Protein AF-A0A7D9I7A6-F1 (afdb_monomer_lite)

Sequence (181 aa):
MLRTLRTLGTLGALRMLRTLRTLGMLRTLGTLGTLRTKKGSNSNPNGNAGQGTAGTDRHNMVEMADPSVNYPLTSEKPLKMFTNAEIVWRSDEETKTKQDLILSMASSGYYNSMTLCKASPQKTELNDELNNAPASYRGMLLRFAPGEYYYMCTRNNNFSNRNQKGRLVVRNVPGSKLSKK

InterPro domains:
  IPR053320 Protein DD3-3 O-glycosylation [PTHR35170] (40-172)

Radius of gyration: 25.09 Å; chains: 1; bounding box: 36×68×87 Å

Secondary structure (DSSP, 8-state):
----SSSHHHHHHHHHHHHHHHHHHHHHHTTTTT-------S--TTS---SSSTT------EEES-TT--SPPPTTS---TTTS-EEEEES-SS--SHHHHHHHHHTTTS-S-HHHHHS-TTSPPPPTT-TTS-SSPPPEEEEPPSEEEEEE-STT-STTTT--EEEEEE---TT------

Foldseek 3Di:
DDDPPPPPVVVVVVVVVVVVVVVVVVVVVVVVVPPPPQAQDPDDPVPDLFPEDPPADAWAKAFPDDLPDLDGDDPVDDDQFQQQKDFLDFPDPQLPHSVLVNVCRQLLNQGNHPVVVVVCPPDDDQDQLSRVPDRHRGDTDIHTDADKTKIATSTQCRNRGDNGIDIDGHDDDPPDPPDDD

Organism: Paramuricea clavata (NCBI:txid317549)

pLDDT: mean 70.8, std 18.93, range [34.91, 94.94]

Structure (mmCIF, N/CA/C/O backbone):
data_AF-A0A7D9I7A6-F1
#
_entry.id   AF-A0A7D9I7A6-F1
#
loop_
_atom_site.group_PDB
_atom_site.id
_atom_site.type_symbol
_atom_site.label_atom_id
_atom_site.label_alt_id
_atom_site.label_comp_id
_atom_site.label_asym_id
_atom_site.label_entity_id
_atom_site.label_seq_id
_atom_site.pdbx_PDB_ins_code
_atom_site.Cartn_x
_atom_site.Cartn_y
_atom_site.Cartn_z
_atom_site.occupancy
_atom_site.B_iso_or_equiv
_atom_site.auth_seq_id
_atom_site.auth_comp_id
_atom_site.auth_asym_id
_atom_site.auth_atom_id
_atom_site.pdbx_PDB_model_num
ATOM 1 N N . MET A 1 1 ? -8.298 50.006 -61.872 1.00 47.91 1 MET A N 1
ATOM 2 C CA . MET A 1 1 ? -7.633 48.694 -61.694 1.00 47.91 1 MET A CA 1
ATOM 3 C C . MET A 1 1 ? -7.948 48.191 -60.282 1.00 47.91 1 MET A C 1
ATOM 5 O O . MET A 1 1 ? -7.396 48.724 -59.331 1.00 47.91 1 MET A O 1
ATOM 9 N N . LEU A 1 2 ? -8.939 47.304 -60.105 1.00 38.88 2 LEU A N 1
ATOM 10 C CA . LEU A 1 2 ? -9.522 47.004 -58.781 1.00 38.88 2 LEU A CA 1
ATOM 11 C C . LEU A 1 2 ? -9.089 45.648 -58.192 1.00 38.88 2 LEU A C 1
ATOM 13 O O . LEU A 1 2 ? -9.144 44.627 -58.863 1.00 38.88 2 LEU A O 1
ATOM 17 N N . ARG A 1 3 ? -8.813 45.659 -56.880 1.00 49.19 3 ARG A N 1
ATOM 18 C CA . ARG A 1 3 ? -9.137 44.600 -55.897 1.00 49.19 3 ARG A CA 1
ATOM 19 C C . ARG A 1 3 ? -8.859 43.128 -56.282 1.00 49.19 3 ARG A C 1
ATOM 21 O O . ARG A 1 3 ? -9.766 42.304 -56.235 1.00 49.19 3 ARG A O 1
ATOM 28 N N . THR A 1 4 ? -7.595 42.754 -56.478 1.00 49.34 4 THR A N 1
ATOM 29 C CA . THR A 1 4 ? -7.164 41.332 -56.525 1.00 49.34 4 THR A CA 1
ATOM 30 C C . THR A 1 4 ? -6.212 40.915 -55.390 1.00 49.34 4 THR A C 1
ATOM 32 O O . THR A 1 4 ? -5.796 39.763 -55.334 1.00 49.34 4 THR A O 1
ATOM 35 N N . LEU A 1 5 ? -5.898 41.811 -54.439 1.00 46.91 5 LEU A N 1
ATOM 36 C CA . LEU A 1 5 ? -4.801 41.623 -53.469 1.00 46.91 5 LEU A CA 1
ATOM 37 C C . LEU A 1 5 ? -5.200 41.631 -51.971 1.00 46.91 5 LEU A C 1
ATOM 39 O O . LEU A 1 5 ? -4.404 42.018 -51.120 1.00 46.91 5 LEU A O 1
ATOM 43 N N . ARG A 1 6 ? -6.426 41.210 -51.614 1.00 50.38 6 ARG A N 1
ATOM 44 C CA . ARG A 1 6 ? -6.851 41.048 -50.195 1.00 50.38 6 ARG A CA 1
ATOM 45 C C . ARG A 1 6 ? -7.422 39.673 -49.809 1.00 50.38 6 ARG A C 1
ATOM 47 O O . ARG A 1 6 ? -7.773 39.477 -48.652 1.00 50.38 6 ARG A O 1
ATOM 54 N N . THR A 1 7 ? -7.468 38.711 -50.729 1.00 48.34 7 THR A N 1
ATOM 55 C CA . THR A 1 7 ? -7.987 37.348 -50.484 1.00 48.34 7 THR A CA 1
ATOM 56 C C . THR A 1 7 ? -6.900 36.281 -50.314 1.00 48.34 7 THR A C 1
ATOM 58 O O . THR A 1 7 ? -7.159 35.241 -49.717 1.00 48.34 7 THR A O 1
ATOM 61 N N . LEU A 1 8 ? -5.676 36.514 -50.804 1.00 45.59 8 LEU A N 1
ATOM 62 C CA . LEU A 1 8 ? -4.628 35.484 -50.810 1.00 45.59 8 LEU A CA 1
ATOM 63 C C . LEU A 1 8 ? -3.926 35.320 -49.446 1.00 45.59 8 LEU A C 1
ATOM 65 O O . LEU A 1 8 ? -3.655 34.199 -49.018 1.00 45.59 8 LEU A O 1
ATOM 69 N N . GLY A 1 9 ? -3.685 36.424 -48.728 1.00 47.66 9 GLY A N 1
ATOM 70 C CA . GLY A 1 9 ? -3.021 36.401 -47.415 1.00 47.66 9 GLY A CA 1
ATOM 71 C C . GLY A 1 9 ? -3.840 35.696 -46.324 1.00 47.66 9 GLY A C 1
ATOM 72 O O . GLY A 1 9 ? -3.292 34.942 -45.521 1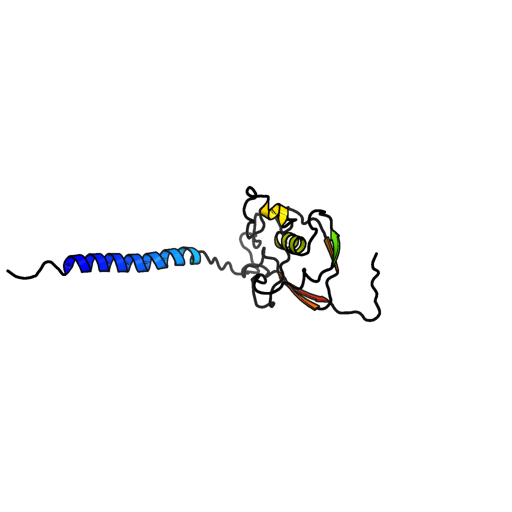.00 47.66 9 GLY A O 1
ATOM 73 N N . THR A 1 10 ? -5.165 35.867 -46.334 1.00 47.94 10 THR A N 1
ATOM 74 C CA . THR A 1 10 ? -6.070 35.174 -45.402 1.00 47.94 10 THR A CA 1
ATOM 75 C C . THR A 1 10 ? -6.146 33.676 -45.685 1.00 47.94 10 THR A C 1
ATOM 77 O O . THR A 1 10 ? -6.206 32.888 -44.745 1.00 47.94 10 THR A O 1
ATOM 80 N N . LEU A 1 11 ? -6.074 33.258 -46.954 1.00 49.50 11 LEU A N 1
ATOM 81 C CA . LEU A 1 11 ? -6.100 31.844 -47.337 1.00 49.50 11 LEU A CA 1
ATOM 82 C C . LEU A 1 11 ? -4.842 31.091 -46.864 1.00 49.50 11 LEU A C 1
ATOM 84 O O . LEU A 1 11 ? -4.944 29.962 -46.381 1.00 49.50 11 LEU A O 1
ATOM 88 N N . GLY A 1 12 ? -3.669 31.735 -46.925 1.00 52.06 12 GLY A N 1
ATOM 89 C CA . GLY A 1 12 ? -2.426 31.209 -46.348 1.00 52.06 12 GLY A CA 1
ATOM 90 C C . GLY A 1 12 ? -2.516 31.031 -44.828 1.00 52.06 12 GLY A C 1
ATOM 91 O O . GLY A 1 12 ? -2.213 29.953 -44.310 1.00 52.06 12 GLY A O 1
ATOM 92 N N . ALA A 1 13 ? -3.024 32.045 -44.120 1.00 51.22 13 ALA A N 1
ATOM 93 C CA . ALA A 1 13 ? -3.256 31.978 -42.677 1.00 51.22 13 ALA A CA 1
ATOM 94 C C . ALA A 1 13 ? -4.271 30.884 -42.291 1.00 51.22 13 ALA A C 1
ATOM 96 O O . ALA A 1 13 ? -4.047 30.151 -41.329 1.00 51.22 13 ALA A O 1
ATOM 97 N N . LEU A 1 14 ? -5.350 30.700 -43.063 1.00 51.75 14 LEU A N 1
ATOM 98 C CA . LEU A 1 14 ? -6.329 29.634 -42.820 1.00 51.75 14 LEU A CA 1
ATOM 99 C C . LEU A 1 14 ? -5.724 28.235 -43.017 1.00 51.75 14 LEU A C 1
ATOM 101 O O . LEU A 1 14 ? -6.028 27.317 -42.253 1.00 51.75 14 LEU A O 1
ATOM 105 N N . ARG A 1 15 ? -4.840 28.071 -44.012 1.00 53.56 15 ARG A N 1
ATOM 106 C CA . ARG A 1 15 ? -4.133 26.808 -44.280 1.00 53.56 15 ARG A CA 1
ATOM 107 C C . ARG A 1 15 ? -3.157 26.459 -43.147 1.00 53.56 15 ARG A C 1
ATOM 109 O O . ARG A 1 15 ? -3.145 25.306 -42.726 1.00 53.56 15 ARG A O 1
ATOM 116 N N . MET A 1 16 ? -2.445 27.450 -42.598 1.00 50.03 16 MET A N 1
ATOM 117 C CA . MET A 1 16 ? -1.635 27.322 -41.372 1.00 50.03 16 MET A CA 1
ATOM 118 C C . MET A 1 16 ? -2.481 27.002 -40.127 1.00 50.03 16 MET A C 1
ATOM 120 O O . MET A 1 16 ? -2.134 26.131 -39.335 1.00 50.03 16 MET A O 1
ATOM 124 N N . LEU A 1 17 ? -3.615 27.682 -39.933 1.00 52.28 17 LEU A N 1
ATOM 125 C CA . LEU A 1 17 ? -4.447 27.484 -38.741 1.00 52.28 17 LEU A CA 1
ATOM 126 C C . LEU A 1 17 ? -5.123 26.102 -38.738 1.00 52.28 17 LEU A C 1
ATOM 128 O O . LEU A 1 17 ? -5.293 25.488 -37.683 1.00 52.28 17 LEU A O 1
ATOM 132 N N . ARG A 1 18 ? -5.474 25.585 -39.923 1.00 52.88 18 ARG A N 1
ATOM 133 C CA . ARG A 1 18 ? -6.035 24.240 -40.090 1.00 52.88 18 ARG A CA 1
ATOM 134 C C . ARG A 1 18 ? -4.996 23.145 -39.815 1.00 52.88 18 ARG A C 1
ATOM 136 O O . ARG A 1 18 ? -5.362 22.161 -39.178 1.00 52.88 18 ARG A O 1
ATOM 143 N N . THR A 1 19 ? -3.725 23.325 -40.194 1.00 50.09 19 THR A N 1
ATOM 144 C CA . THR A 1 19 ? -2.650 22.389 -39.808 1.00 50.09 19 THR A CA 1
ATOM 145 C C . THR A 1 19 ? -2.287 22.493 -38.324 1.00 50.09 19 THR A C 1
ATOM 147 O O . THR A 1 19 ? -2.091 21.458 -37.686 1.00 50.09 19 THR A O 1
ATOM 150 N N . LEU A 1 20 ? -2.286 23.693 -37.725 1.00 49.50 20 LEU A N 1
ATOM 151 C CA . LEU A 1 20 ? -2.070 23.852 -36.279 1.00 49.50 20 LEU A CA 1
ATOM 152 C C . LEU A 1 20 ? -3.152 23.159 -35.439 1.00 49.50 20 LEU A C 1
ATOM 154 O O . LEU A 1 20 ? -2.817 22.512 -34.450 1.00 49.50 20 LEU A O 1
ATOM 158 N N . ARG A 1 21 ? -4.434 23.231 -35.832 1.00 50.78 21 ARG A N 1
ATOM 159 C CA . ARG A 1 21 ? -5.511 22.518 -35.116 1.00 50.78 21 ARG A CA 1
ATOM 160 C C . ARG A 1 21 ? -5.331 20.997 -35.163 1.00 50.78 21 ARG A C 1
ATOM 162 O O . ARG A 1 21 ? -5.502 20.348 -34.134 1.00 50.78 21 ARG A O 1
ATOM 169 N N . THR A 1 22 ? -4.907 20.434 -36.298 1.00 46.19 22 THR A N 1
ATOM 170 C CA . THR A 1 22 ? -4.548 19.006 -36.364 1.00 46.19 22 THR A CA 1
ATOM 171 C C . THR A 1 22 ? -3.289 18.674 -35.560 1.00 46.19 22 THR A C 1
ATOM 173 O O . THR A 1 22 ? -3.249 17.627 -34.926 1.00 46.19 22 THR A O 1
ATOM 176 N N . LEU A 1 23 ? -2.284 19.557 -35.513 1.00 50.22 23 LEU A N 1
ATOM 177 C CA . LEU A 1 23 ? -1.047 19.318 -34.759 1.00 50.22 23 LEU A CA 1
ATOM 178 C C . LEU A 1 23 ? -1.253 19.422 -33.235 1.00 50.22 23 LEU A C 1
ATOM 180 O O . LEU A 1 23 ? -0.623 18.690 -32.476 1.00 50.22 23 LEU A O 1
ATOM 184 N N . GLY A 1 24 ? -2.179 20.279 -32.790 1.00 45.75 24 GLY A N 1
ATOM 185 C CA . GLY A 1 24 ? -2.630 20.351 -31.398 1.00 45.75 24 GLY A CA 1
ATOM 186 C C . GLY A 1 24 ? -3.306 19.056 -30.943 1.00 45.75 24 GLY A C 1
ATOM 187 O O . GLY A 1 24 ? -2.947 18.523 -29.896 1.00 45.75 24 GLY A O 1
ATOM 188 N N . MET A 1 25 ? -4.197 18.494 -31.771 1.00 43.69 25 MET A N 1
ATOM 189 C CA . MET A 1 25 ? -4.747 17.149 -31.546 1.00 43.69 25 MET A CA 1
ATOM 190 C C . MET A 1 25 ? -3.672 16.058 -31.630 1.00 43.69 25 MET A C 1
ATOM 192 O O . MET A 1 25 ? -3.707 15.112 -30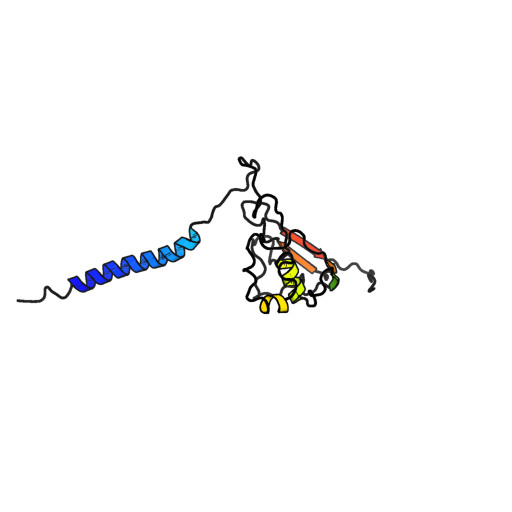.855 1.00 43.69 25 MET A O 1
ATOM 196 N N . LEU A 1 26 ? -2.682 16.176 -32.520 1.00 40.62 26 LEU A N 1
ATOM 197 C CA . LEU A 1 26 ? -1.623 15.169 -32.639 1.00 40.62 26 LEU A CA 1
ATOM 198 C C . LEU A 1 26 ? -0.703 15.140 -31.405 1.00 40.62 26 LEU A C 1
ATOM 200 O O . LEU A 1 26 ? -0.239 14.071 -31.017 1.00 40.62 26 LEU A O 1
ATOM 204 N N . ARG A 1 27 ? -0.496 16.281 -30.730 1.00 42.31 27 ARG A N 1
ATOM 205 C CA . ARG A 1 27 ? 0.216 16.336 -29.440 1.00 42.31 27 ARG A CA 1
ATOM 206 C C . ARG A 1 27 ? -0.555 15.693 -28.283 1.00 42.31 27 ARG A C 1
ATOM 208 O O . ARG A 1 27 ? 0.092 15.139 -27.402 1.00 42.31 27 ARG A O 1
ATOM 215 N N . THR A 1 28 ? -1.890 15.704 -28.290 1.00 37.69 28 THR A N 1
ATOM 216 C CA . THR A 1 28 ? -2.703 14.950 -27.312 1.00 37.69 28 THR A CA 1
ATOM 217 C C . THR A 1 28 ? -2.976 13.503 -27.736 1.00 37.69 28 THR A C 1
ATOM 219 O O . THR A 1 28 ? -3.297 12.672 -26.894 1.00 37.69 28 THR A O 1
ATOM 222 N N . LEU A 1 29 ? -2.784 13.160 -29.014 1.00 36.16 29 LEU A N 1
ATOM 223 C CA . LEU A 1 29 ? -2.790 11.775 -29.495 1.00 36.16 29 LEU A CA 1
ATOM 224 C C . LEU A 1 29 ? -1.444 11.069 -29.242 1.00 36.16 29 LEU A C 1
ATOM 226 O O . LEU A 1 29 ? -1.413 9.857 -29.041 1.00 36.16 29 LEU A O 1
ATOM 230 N N . GLY A 1 30 ? -0.339 11.820 -29.177 1.00 34.91 30 GLY A N 1
ATOM 231 C CA . GLY A 1 30 ? 0.994 11.307 -28.838 1.00 34.91 30 GLY A CA 1
ATOM 232 C C . GLY A 1 30 ? 1.091 10.677 -27.441 1.00 34.91 30 GLY A C 1
ATOM 233 O O . GLY A 1 30 ? 1.875 9.753 -27.248 1.00 34.91 30 GLY A O 1
ATOM 234 N N . THR A 1 31 ? 0.252 11.100 -26.490 1.00 41.56 31 THR A N 1
ATOM 235 C CA . THR A 1 31 ? 0.110 10.464 -25.166 1.00 41.56 31 THR A CA 1
ATOM 236 C C . THR A 1 31 ? -0.892 9.302 -25.144 1.00 41.56 31 THR A C 1
ATOM 238 O O . THR A 1 31 ? -0.945 8.568 -24.162 1.00 41.56 31 THR A O 1
ATOM 241 N N . LEU A 1 32 ? -1.649 9.085 -26.226 1.00 39.59 32 LEU A N 1
ATOM 242 C CA . LEU A 1 32 ? -2.609 7.981 -26.377 1.00 39.59 32 LEU A CA 1
ATOM 243 C C . LEU A 1 32 ? -2.057 6.820 -27.235 1.00 39.59 32 LEU A C 1
ATOM 245 O O . LEU A 1 32 ? -2.635 5.735 -27.271 1.00 39.59 32 LEU A O 1
ATOM 249 N N . GLY A 1 33 ? -0.921 7.031 -27.912 1.00 37.25 33 GLY A N 1
ATOM 250 C CA . GLY A 1 33 ? -0.341 6.113 -28.902 1.00 37.25 33 GLY A CA 1
ATOM 251 C C . GLY A 1 33 ? 0.376 4.866 -28.365 1.00 37.25 33 GLY A C 1
ATOM 252 O O . GLY A 1 33 ? 0.706 3.986 -29.156 1.00 37.25 33 GLY A O 1
ATOM 253 N N . THR A 1 34 ? 0.596 4.746 -27.050 1.00 40.78 34 THR A N 1
ATOM 254 C CA . THR A 1 34 ? 1.322 3.605 -26.443 1.00 40.78 34 THR A CA 1
ATOM 255 C C . THR A 1 34 ? 0.426 2.732 -25.558 1.00 40.78 34 THR A C 1
ATOM 257 O O . THR A 1 34 ? 0.899 2.077 -24.629 1.00 40.78 34 THR A O 1
ATOM 260 N N . LEU A 1 35 ? -0.875 2.650 -25.867 1.00 35.56 35 LEU A N 1
ATOM 261 C CA . LEU A 1 35 ? -1.772 1.648 -25.279 1.00 35.56 35 LEU A CA 1
ATOM 262 C C . LEU A 1 35 ? -1.442 0.240 -25.818 1.00 35.56 35 LEU A C 1
ATOM 264 O O . LEU A 1 35 ? -2.189 -0.355 -26.595 1.00 35.56 35 LEU A O 1
ATOM 268 N N . ARG A 1 36 ? -0.294 -0.312 -25.402 1.00 39.94 36 ARG A N 1
ATOM 269 C CA . ARG A 1 36 ? 0.107 -1.699 -25.669 1.00 39.94 36 ARG A CA 1
ATOM 270 C C . ARG A 1 36 ? -0.823 -2.650 -24.912 1.00 39.94 36 ARG A C 1
ATOM 272 O O . ARG A 1 36 ? -0.516 -3.101 -23.810 1.00 39.94 36 ARG A O 1
ATOM 279 N N . THR A 1 37 ? -1.936 -3.009 -25.546 1.00 37.84 37 THR A N 1
ATOM 280 C CA . THR A 1 37 ? -2.869 -4.067 -25.130 1.00 37.84 37 THR A CA 1
ATOM 281 C C . THR A 1 37 ? -2.244 -5.458 -25.305 1.00 37.84 37 THR A C 1
ATOM 283 O O . THR A 1 37 ? -2.732 -6.316 -26.042 1.00 37.84 37 THR A O 1
ATOM 286 N N . LYS A 1 38 ? -1.127 -5.702 -24.605 1.00 40.62 38 LYS A N 1
ATOM 287 C CA . LYS A 1 38 ? -0.531 -7.032 -24.449 1.00 40.62 38 LYS A CA 1
ATOM 288 C C . LYS A 1 38 ? -1.610 -7.929 -23.841 1.00 40.62 38 LYS A C 1
ATOM 290 O O . LYS A 1 38 ? -2.042 -7.689 -22.721 1.00 40.62 38 LYS A O 1
ATOM 295 N N . LYS A 1 39 ? -2.108 -8.909 -24.593 1.00 43.06 39 LYS A N 1
ATOM 296 C CA . LYS A 1 39 ? -3.203 -9.768 -24.124 1.00 43.06 39 LYS A CA 1
ATOM 297 C C . LYS A 1 39 ? -2.704 -10.670 -22.995 1.00 43.06 39 LYS A C 1
ATOM 299 O O . LYS A 1 39 ? -1.615 -11.233 -23.105 1.00 43.06 39 LYS A O 1
ATOM 304 N N . GLY A 1 40 ? -3.514 -10.832 -21.949 1.00 35.59 40 GLY A N 1
ATOM 305 C CA . GLY A 1 40 ? -3.321 -11.898 -20.971 1.00 35.59 40 GLY A CA 1
ATOM 306 C C . GLY A 1 40 ? -3.489 -13.246 -21.666 1.00 35.59 40 GLY A C 1
ATOM 307 O O . GLY A 1 40 ? -4.591 -13.599 -22.076 1.00 35.59 40 GLY A O 1
ATOM 308 N N . SER A 1 41 ? -2.381 -13.955 -21.856 1.00 37.56 41 SER A N 1
ATOM 309 C CA . SER A 1 41 ? -2.316 -15.246 -22.540 1.00 37.56 41 SER A CA 1
ATOM 310 C C . SER A 1 41 ? -1.784 -16.295 -21.574 1.00 37.56 41 SER A C 1
ATOM 312 O O . SER A 1 41 ? -0.773 -16.061 -20.911 1.00 37.56 41 SER A O 1
ATOM 314 N N . ASN A 1 42 ? -2.418 -17.468 -21.542 1.00 45.38 42 ASN A N 1
ATOM 315 C CA . ASN A 1 42 ? -1.922 -18.616 -20.774 1.00 45.38 42 ASN A CA 1
ATOM 316 C C . ASN A 1 42 ? -0.634 -19.221 -21.376 1.00 45.38 42 ASN A C 1
ATOM 318 O O . ASN A 1 42 ? 0.017 -20.028 -20.720 1.00 45.38 42 ASN A O 1
ATOM 322 N N . SER A 1 43 ? -0.239 -18.792 -22.582 1.00 43.34 43 SER A N 1
ATOM 323 C CA . SER A 1 43 ? 1.009 -19.172 -23.258 1.00 43.34 43 SER A CA 1
ATOM 324 C C . SER A 1 43 ? 1.874 -17.935 -23.513 1.00 43.34 43 SER A C 1
ATOM 326 O O . SER A 1 43 ? 1.395 -16.932 -24.048 1.00 43.34 43 SER A O 1
ATOM 328 N N . ASN A 1 44 ? 3.148 -17.992 -23.124 1.00 52.53 44 ASN A N 1
ATOM 329 C CA . ASN A 1 44 ? 3.988 -16.811 -22.910 1.00 52.53 44 ASN A CA 1
ATOM 330 C C . ASN A 1 44 ? 5.359 -16.974 -23.608 1.00 52.53 44 ASN A C 1
ATOM 332 O O . ASN A 1 44 ? 6.295 -17.488 -22.995 1.00 52.53 44 ASN A O 1
ATOM 336 N N . PRO A 1 45 ? 5.488 -16.585 -24.894 1.00 45.03 45 PRO A N 1
ATOM 337 C CA . PRO A 1 45 ? 6.565 -17.066 -25.772 1.00 45.03 45 PRO A CA 1
ATOM 338 C C . PRO A 1 45 ? 7.975 -16.577 -25.405 1.00 45.03 45 PRO A C 1
ATOM 340 O O . PRO A 1 45 ? 8.937 -17.278 -25.688 1.00 45.03 45 PRO A O 1
ATOM 343 N N . ASN A 1 46 ? 8.097 -15.433 -24.720 1.00 56.69 46 ASN A N 1
ATOM 344 C CA . ASN A 1 46 ? 9.365 -14.932 -24.166 1.00 56.69 46 ASN A CA 1
ATOM 345 C C . ASN A 1 46 ? 9.332 -14.881 -22.620 1.00 56.69 46 ASN A C 1
ATOM 347 O O . ASN A 1 46 ? 9.955 -14.010 -22.014 1.00 56.69 46 ASN A O 1
ATOM 351 N N . GLY A 1 47 ? 8.546 -15.748 -21.968 1.00 50.50 47 GLY A N 1
ATOM 352 C CA . GLY A 1 47 ? 8.544 -15.971 -20.511 1.00 50.50 47 GLY A CA 1
ATOM 353 C C . GLY A 1 47 ? 7.979 -14.858 -19.611 1.00 50.50 47 GLY A C 1
ATOM 354 O O . GLY A 1 47 ? 7.462 -15.150 -18.534 1.00 50.50 47 GLY A O 1
ATOM 355 N N . ASN A 1 48 ? 7.977 -13.590 -20.029 1.00 56.00 48 ASN A N 1
ATOM 356 C CA . ASN A 1 48 ? 7.750 -12.464 -19.115 1.00 56.00 48 ASN A CA 1
ATOM 357 C C . ASN A 1 48 ? 6.341 -11.848 -19.203 1.00 56.00 48 ASN A C 1
ATOM 359 O O . ASN A 1 48 ? 6.011 -11.112 -20.139 1.00 56.00 48 ASN A O 1
ATOM 363 N N . ALA A 1 49 ? 5.533 -12.098 -18.164 1.00 56.25 49 ALA A N 1
ATOM 364 C CA . ALA A 1 49 ? 4.198 -11.520 -17.941 1.00 56.25 49 ALA A CA 1
ATOM 365 C C . ALA A 1 49 ? 4.088 -10.672 -16.647 1.00 56.25 49 ALA A C 1
ATOM 367 O O . ALA A 1 49 ? 2.989 -10.269 -16.269 1.00 56.25 49 ALA A O 1
ATOM 368 N N . GLY A 1 50 ? 5.204 -10.395 -15.966 1.00 58.12 50 GLY A N 1
ATOM 369 C CA . GLY A 1 50 ? 5.277 -9.398 -14.891 1.00 58.12 50 GLY A CA 1
ATOM 370 C C . GLY A 1 50 ? 5.484 -7.978 -15.434 1.00 58.12 50 GLY A C 1
ATOM 371 O O . GLY A 1 50 ? 6.008 -7.811 -16.536 1.00 58.12 50 GLY A O 1
ATOM 372 N N . GLN A 1 51 ? 5.069 -6.979 -14.656 1.00 64.12 51 GLN A N 1
ATOM 373 C CA . GLN A 1 51 ? 5.464 -5.572 -14.804 1.00 64.12 51 GLN A CA 1
ATOM 374 C C . GLN A 1 51 ? 6.711 -5.301 -13.945 1.00 64.12 51 GLN A C 1
ATOM 376 O O . GLN A 1 51 ? 6.902 -5.956 -12.915 1.00 64.12 51 GLN A O 1
ATOM 381 N N . GLY A 1 52 ? 7.513 -4.310 -14.330 1.00 73.31 52 GLY A N 1
ATOM 382 C CA . GLY A 1 52 ? 8.771 -3.954 -13.674 1.00 73.31 52 GLY A CA 1
ATOM 383 C C . GLY A 1 52 ? 9.991 -4.773 -14.104 1.00 73.31 52 GLY A C 1
ATOM 384 O O . GLY A 1 52 ? 9.917 -5.669 -14.947 1.00 73.31 52 GLY A O 1
ATOM 385 N N . THR A 1 53 ? 11.147 -4.431 -13.531 1.00 76.06 53 THR A N 1
ATOM 386 C CA . THR A 1 53 ? 12.455 -4.997 -13.903 1.00 76.06 53 THR A CA 1
ATOM 387 C C . THR A 1 53 ? 12.521 -6.509 -13.664 1.00 76.06 53 THR A C 1
ATOM 389 O O . THR A 1 53 ? 12.098 -6.999 -12.616 1.00 76.06 53 THR A O 1
ATOM 392 N N . ALA A 1 54 ? 13.105 -7.256 -14.607 1.00 72.19 54 ALA A N 1
ATOM 393 C CA . ALA A 1 54 ? 13.316 -8.698 -14.475 1.00 72.19 54 ALA A CA 1
ATOM 394 C C . ALA A 1 54 ? 14.111 -9.050 -13.201 1.00 72.19 54 ALA A C 1
ATOM 396 O O . ALA A 1 54 ? 15.055 -8.350 -12.839 1.00 72.19 54 ALA A O 1
ATOM 397 N N . GLY A 1 55 ? 13.714 -10.124 -12.512 1.00 72.69 55 GLY A N 1
ATOM 398 C CA . GLY A 1 55 ? 14.297 -10.504 -11.218 1.00 72.69 55 GLY A CA 1
ATOM 399 C C . GLY A 1 55 ? 13.906 -9.593 -10.045 1.00 72.69 55 GLY A C 1
ATOM 400 O O . GLY A 1 55 ? 14.428 -9.770 -8.948 1.00 72.69 55 GLY A O 1
ATOM 401 N N . THR A 1 56 ? 12.993 -8.635 -10.245 1.00 75.88 56 THR A N 1
ATOM 402 C CA . THR A 1 56 ? 12.394 -7.844 -9.162 1.00 75.88 56 THR A CA 1
ATOM 403 C C . THR A 1 56 ? 10.905 -8.139 -9.053 1.00 75.88 56 THR A C 1
ATOM 405 O O . THR A 1 56 ? 10.198 -8.167 -10.059 1.00 75.88 56 THR A O 1
ATOM 408 N N . ASP A 1 57 ? 10.420 -8.263 -7.822 1.00 74.75 57 ASP A N 1
ATOM 409 C CA . ASP A 1 57 ? 9.002 -8.213 -7.485 1.00 74.75 57 ASP A CA 1
ATOM 410 C C . ASP A 1 57 ? 8.774 -7.097 -6.465 1.00 74.75 57 ASP A C 1
ATOM 412 O O . ASP A 1 57 ? 9.647 -6.788 -5.650 1.00 74.75 57 ASP A O 1
ATOM 416 N N . ARG A 1 58 ? 7.607 -6.452 -6.544 1.00 84.50 58 ARG A N 1
ATOM 417 C CA . ARG A 1 58 ? 7.156 -5.400 -5.622 1.00 84.50 58 ARG A CA 1
ATOM 418 C C . ARG A 1 58 ? 5.655 -5.507 -5.438 1.00 84.50 58 ARG A C 1
ATOM 420 O O . ARG A 1 58 ? 4.947 -5.917 -6.357 1.00 84.50 58 ARG A O 1
ATOM 427 N N . HIS A 1 59 ? 5.174 -5.098 -4.273 1.00 85.88 59 HIS A N 1
ATOM 428 C CA . HIS A 1 59 ? 3.754 -5.107 -3.965 1.00 85.88 59 HIS A CA 1
ATOM 429 C C . HIS A 1 59 ? 3.408 -3.928 -3.058 1.00 85.88 59 HIS A C 1
ATOM 431 O O . HIS A 1 59 ? 4.010 -3.752 -2.001 1.00 85.88 59 HIS A O 1
ATOM 437 N N . ASN A 1 60 ? 2.410 -3.151 -3.457 1.00 89.19 60 ASN A N 1
ATOM 438 C CA . ASN A 1 60 ? 1.774 -2.132 -2.634 1.00 89.19 60 ASN A CA 1
ATOM 439 C C . ASN A 1 60 ? 0.309 -2.514 -2.384 1.00 89.19 60 ASN A C 1
ATOM 441 O O . ASN A 1 60 ? -0.221 -3.450 -2.979 1.00 89.19 60 ASN A O 1
ATOM 445 N N . MET A 1 61 ? -0.350 -1.811 -1.471 1.00 90.56 61 MET A N 1
ATOM 446 C CA . MET A 1 61 ? -1.773 -1.988 -1.214 1.00 90.56 61 MET A CA 1
ATOM 447 C C . MET A 1 61 ? -2.431 -0.618 -1.153 1.00 90.56 61 MET A C 1
ATOM 449 O O . MET A 1 61 ? -2.182 0.161 -0.235 1.00 90.56 61 MET A O 1
ATOM 453 N N . VAL A 1 62 ? -3.276 -0.337 -2.140 1.00 90.56 62 VAL A N 1
ATOM 454 C CA . VAL A 1 62 ? -4.082 0.882 -2.213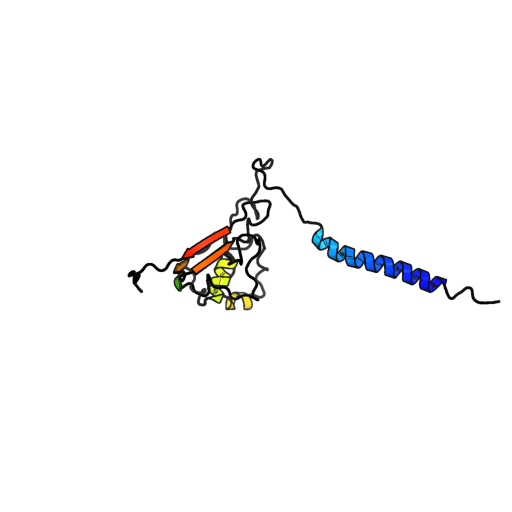 1.00 90.56 62 VAL A CA 1
ATOM 455 C C . VAL A 1 62 ? -5.559 0.517 -2.201 1.00 90.56 62 VAL A C 1
ATOM 457 O O . VAL A 1 62 ? -5.976 -0.464 -2.817 1.00 90.56 62 VAL A O 1
ATOM 460 N N . GLU A 1 63 ? -6.351 1.296 -1.472 1.00 91.75 63 GLU A N 1
ATOM 461 C CA . GLU A 1 63 ? -7.807 1.155 -1.440 1.00 91.75 63 GLU A CA 1
ATOM 462 C C . GLU A 1 63 ? -8.402 1.584 -2.790 1.00 91.75 63 GLU A C 1
ATOM 464 O O . GLU A 1 63 ? -7.869 2.463 -3.471 1.00 91.75 63 GLU A O 1
ATOM 469 N N . MET A 1 64 ? -9.502 0.956 -3.191 1.00 89.50 64 MET A N 1
ATOM 470 C CA . MET A 1 64 ? -10.193 1.192 -4.461 1.00 89.50 64 MET A CA 1
ATOM 471 C C . MET A 1 64 ? -11.714 1.178 -4.249 1.00 89.50 64 MET A C 1
ATOM 473 O O . MET A 1 64 ? -12.199 0.712 -3.222 1.00 89.50 64 MET A O 1
ATOM 477 N N . ALA A 1 65 ? -12.479 1.711 -5.205 1.00 87.06 65 ALA A N 1
ATOM 478 C CA . ALA A 1 65 ? -13.920 1.913 -5.020 1.00 87.06 65 ALA A CA 1
ATOM 479 C C . ALA A 1 65 ? -14.756 0.619 -5.100 1.00 87.06 65 ALA A C 1
ATOM 481 O O . ALA A 1 65 ? -15.639 0.412 -4.273 1.00 87.06 65 ALA A O 1
ATOM 482 N N . ASP A 1 66 ? -14.506 -0.204 -6.120 1.00 85.81 66 ASP A N 1
ATOM 483 C CA . ASP A 1 66 ? -15.328 -1.357 -6.510 1.00 85.81 66 ASP A CA 1
ATOM 484 C C . ASP A 1 66 ? -14.493 -2.291 -7.414 1.00 85.81 66 ASP A C 1
ATOM 486 O O . ASP A 1 66 ? -13.716 -1.780 -8.224 1.00 85.81 66 ASP A O 1
ATOM 490 N N . PRO A 1 67 ? -14.608 -3.631 -7.337 1.00 86.12 67 PRO A N 1
ATOM 491 C CA . PRO A 1 67 ? -13.739 -4.556 -8.072 1.00 86.12 67 PRO A CA 1
ATOM 492 C C . PRO A 1 67 ? -13.791 -4.412 -9.605 1.00 86.12 67 PRO A C 1
ATOM 494 O O . PRO A 1 67 ? -12.868 -4.888 -10.274 1.00 86.12 67 PRO A O 1
ATOM 497 N N . SER A 1 68 ? -14.799 -3.736 -10.167 1.00 84.12 68 SER A N 1
ATOM 498 C CA . SER A 1 68 ? -14.873 -3.388 -11.593 1.00 84.12 68 SER A CA 1
ATOM 499 C C . SER A 1 68 ? -13.843 -2.340 -12.048 1.00 84.12 68 SER A C 1
ATOM 501 O O . SER A 1 68 ? -13.449 -2.364 -13.215 1.00 84.12 68 SER A O 1
ATOM 503 N N . VAL A 1 69 ? -13.352 -1.454 -11.167 1.00 83.12 69 VAL A N 1
ATOM 504 C CA . VAL A 1 69 ? -12.399 -0.388 -11.548 1.00 83.12 69 VAL A CA 1
ATOM 505 C C . VAL A 1 69 ? -10.942 -0.839 -11.428 1.00 83.12 69 VAL A C 1
ATOM 507 O O . VAL A 1 69 ? -10.605 -1.625 -10.551 1.00 83.12 69 VAL A O 1
ATOM 510 N N . ASN A 1 70 ? -10.045 -0.346 -12.288 1.00 81.25 70 ASN A N 1
ATOM 511 C CA . ASN A 1 70 ? -8.612 -0.709 -12.287 1.00 81.25 70 ASN A CA 1
ATOM 512 C C . ASN A 1 70 ? -7.699 0.417 -11.754 1.00 81.25 70 ASN A C 1
ATOM 514 O O . ASN A 1 70 ? -6.527 0.481 -12.119 1.00 81.25 70 ASN A O 1
ATOM 518 N N . TYR A 1 71 ? -8.227 1.317 -10.921 1.00 83.19 71 TYR A N 1
ATOM 519 C CA . TYR A 1 71 ? -7.499 2.475 -10.396 1.00 83.19 71 TYR A CA 1
ATOM 520 C C . TYR A 1 71 ? -7.728 2.678 -8.883 1.00 83.19 71 TYR A C 1
ATOM 522 O O . TYR A 1 71 ? -8.777 2.271 -8.370 1.00 83.19 71 TYR A O 1
ATOM 530 N N . PRO A 1 72 ? -6.773 3.307 -8.165 1.00 86.25 72 PRO A N 1
ATOM 531 C CA . PRO A 1 72 ? -6.903 3.598 -6.736 1.00 86.25 72 PRO A CA 1
ATOM 532 C C . PRO A 1 72 ? -8.048 4.575 -6.446 1.00 86.25 72 PRO A C 1
ATOM 534 O O . PRO A 1 72 ? -8.438 5.369 -7.303 1.00 86.25 72 PRO A O 1
ATOM 537 N N . LEU A 1 73 ? -8.553 4.577 -5.213 1.00 84.38 73 LEU A N 1
ATOM 538 C CA . LEU A 1 73 ? -9.482 5.602 -4.744 1.00 84.38 73 LEU A CA 1
ATOM 539 C C . LEU A 1 73 ? -8.797 6.983 -4.789 1.00 84.38 73 LEU A C 1
ATOM 541 O O . LEU A 1 73 ? -7.754 7.184 -4.167 1.00 84.38 73 LEU A O 1
ATOM 545 N N . THR A 1 74 ? -9.374 7.934 -5.526 1.00 71.00 74 THR A N 1
ATOM 546 C CA . THR A 1 74 ? -8.858 9.308 -5.616 1.00 71.00 74 THR A CA 1
ATOM 547 C C . THR A 1 74 ? -9.123 10.092 -4.328 1.00 71.00 74 THR A C 1
ATOM 549 O O . THR A 1 74 ? -10.073 9.813 -3.596 1.00 71.00 74 THR A O 1
ATOM 552 N N . SER A 1 75 ? -8.304 11.116 -4.067 1.00 59.72 75 SER A N 1
ATOM 553 C CA . SER A 1 75 ? -8.356 11.964 -2.861 1.00 59.72 75 SER A CA 1
ATOM 554 C C . SER A 1 75 ? -9.671 12.730 -2.653 1.00 59.72 75 SER A C 1
ATOM 556 O O . SER A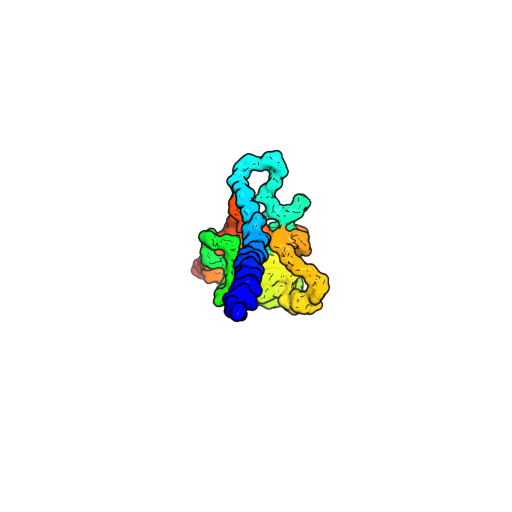 1 75 ? -9.918 13.226 -1.558 1.00 59.72 75 SER A O 1
ATOM 558 N N . GLU A 1 76 ? -10.529 12.796 -3.671 1.00 62.72 76 GLU A N 1
ATOM 559 C CA . GLU A 1 76 ? -11.899 13.321 -3.600 1.00 62.72 76 GLU A CA 1
ATOM 560 C C . GLU A 1 76 ? -12.824 12.469 -2.713 1.00 62.72 76 GLU A C 1
ATOM 562 O O . GLU A 1 76 ? -13.867 12.943 -2.263 1.00 62.72 76 GLU A O 1
ATOM 567 N N . LYS A 1 77 ? -12.465 11.202 -2.462 1.00 64.62 77 LYS A N 1
ATOM 568 C CA . LYS A 1 77 ? -13.216 10.280 -1.604 1.00 64.62 77 LYS A CA 1
ATOM 569 C C . LYS A 1 77 ? -12.371 9.902 -0.383 1.00 64.62 77 LYS A C 1
ATOM 571 O O . LYS A 1 77 ? -11.195 9.577 -0.532 1.00 64.62 77 LYS A O 1
ATOM 576 N N . PRO A 1 78 ? -12.947 9.895 0.833 1.00 72.38 78 PRO A N 1
ATOM 577 C CA . PRO A 1 78 ? -12.204 9.515 2.025 1.00 72.38 78 PRO A CA 1
ATOM 578 C C . PRO A 1 78 ? -11.854 8.024 1.981 1.00 72.38 78 PRO A C 1
ATOM 580 O O . PRO A 1 78 ? -12.746 7.172 1.952 1.00 72.38 78 PRO A O 1
ATOM 583 N N . LEU A 1 79 ? -10.554 7.730 2.026 1.00 83.62 79 LEU A N 1
ATOM 584 C CA . LEU A 1 79 ? -10.010 6.400 2.308 1.00 83.62 79 LEU A CA 1
ATOM 585 C C . LEU A 1 79 ? -10.537 5.921 3.670 1.00 83.62 79 LEU A C 1
ATOM 587 O O . LEU A 1 79 ? -10.524 6.687 4.639 1.00 83.62 79 LEU A O 1
ATOM 591 N N . LYS A 1 80 ? -10.994 4.671 3.765 1.00 89.44 80 LYS A N 1
ATOM 592 C CA . LYS A 1 80 ? -11.585 4.083 4.980 1.00 89.44 80 LYS A CA 1
ATOM 593 C C . LYS A 1 80 ? -10.750 2.926 5.510 1.00 89.44 80 LYS A C 1
ATOM 595 O O . LYS A 1 80 ? -10.581 2.822 6.724 1.00 89.44 80 LYS A O 1
ATOM 600 N N . MET A 1 81 ? -10.213 2.089 4.623 1.00 89.94 81 MET A N 1
ATOM 601 C CA . MET A 1 81 ? -9.483 0.864 4.957 1.00 89.94 81 MET A CA 1
ATOM 602 C C . MET A 1 81 ? -8.302 1.136 5.891 1.00 89.94 81 MET A C 1
ATOM 604 O O . MET A 1 81 ? -8.216 0.540 6.961 1.00 89.94 81 MET A O 1
ATOM 608 N N . PHE A 1 82 ? -7.418 2.066 5.524 1.00 89.94 82 PHE A N 1
ATOM 609 C CA . PHE A 1 82 ? -6.232 2.396 6.326 1.00 89.94 82 PHE A CA 1
ATOM 610 C C . PHE A 1 82 ? -6.486 3.481 7.376 1.00 89.94 82 PHE A C 1
ATOM 612 O O . PHE A 1 82 ? -5.893 3.441 8.452 1.00 89.94 82 PHE A O 1
ATOM 619 N N . THR A 1 83 ? -7.394 4.421 7.103 1.00 88.94 83 THR A N 1
ATOM 620 C CA . THR A 1 83 ? -7.771 5.490 8.044 1.00 88.94 83 THR A CA 1
ATOM 621 C C . THR A 1 83 ? -8.367 4.913 9.329 1.00 88.94 83 THR A C 1
ATOM 623 O O . THR A 1 83 ? -7.998 5.335 10.426 1.00 88.94 83 THR A O 1
ATOM 626 N N . ASN A 1 84 ? -9.224 3.893 9.194 1.00 90.19 84 ASN A N 1
ATOM 627 C CA . ASN A 1 84 ? -9.885 3.230 10.317 1.00 90.19 84 ASN A CA 1
ATOM 628 C C . ASN A 1 84 ? -9.073 2.047 10.882 1.00 90.19 84 ASN A C 1
ATOM 630 O O . ASN A 1 84 ? -9.454 1.493 11.912 1.00 90.19 84 ASN A O 1
ATOM 634 N N . ALA A 1 85 ? -7.970 1.641 10.241 1.00 90.94 85 ALA A N 1
ATOM 635 C CA . ALA A 1 85 ? -7.110 0.573 10.745 1.00 90.94 85 ALA A CA 1
ATOM 636 C C . ALA A 1 85 ? -6.241 1.050 11.915 1.00 90.94 85 ALA A C 1
ATOM 638 O O . ALA A 1 85 ? -5.589 2.093 11.862 1.00 90.94 85 ALA A O 1
ATOM 639 N N . GLU A 1 86 ? -6.173 0.255 12.973 1.00 91.50 86 GLU A N 1
ATOM 640 C CA . GLU A 1 86 ? -5.257 0.435 14.093 1.00 91.50 86 GLU A CA 1
ATOM 641 C C . GLU A 1 86 ? -3.884 -0.170 13.759 1.00 91.50 86 GLU A C 1
ATOM 643 O O . GLU A 1 86 ? -3.798 -1.269 13.212 1.00 91.50 86 GLU A O 1
ATOM 648 N N . ILE A 1 87 ? -2.802 0.546 14.080 1.00 90.81 87 ILE A N 1
ATOM 649 C CA . ILE A 1 87 ? -1.433 0.044 13.911 1.00 90.81 87 ILE A CA 1
ATOM 650 C C . ILE A 1 87 ? -1.050 -0.622 15.231 1.00 90.81 87 ILE A C 1
ATOM 652 O O . ILE A 1 87 ? -0.807 0.073 16.212 1.00 90.81 87 ILE A O 1
ATOM 656 N N . VAL A 1 88 ? -1.032 -1.953 15.255 1.00 92.50 88 VAL A N 1
ATOM 657 C CA . VAL A 1 88 ? -0.685 -2.746 16.447 1.00 92.50 88 VAL A CA 1
ATOM 658 C C . VAL A 1 88 ? 0.834 -2.867 16.583 1.00 92.50 88 VAL A C 1
ATOM 660 O O . VAL A 1 88 ? 1.369 -2.823 17.684 1.00 92.50 88 VAL A O 1
ATOM 663 N N . TRP A 1 89 ? 1.540 -2.990 15.456 1.00 92.75 89 TRP A N 1
ATOM 664 C CA . TRP A 1 89 ? 3.002 -2.974 15.396 1.00 92.75 89 TRP A CA 1
ATOM 665 C C . TRP A 1 89 ? 3.489 -2.503 14.018 1.00 92.75 89 TRP A C 1
ATOM 667 O O . TRP A 1 89 ? 2.767 -2.603 13.024 1.00 92.75 89 TRP A O 1
ATOM 677 N N . ARG A 1 90 ? 4.723 -2.002 13.951 1.00 90.62 90 ARG A N 1
ATOM 678 C CA . ARG A 1 90 ? 5.404 -1.564 12.725 1.00 90.62 90 ARG A CA 1
ATOM 679 C C . ARG A 1 90 ? 6.914 -1.705 12.886 1.00 90.62 90 ARG A C 1
ATOM 681 O O . ARG A 1 90 ? 7.441 -1.407 13.951 1.00 90.62 90 ARG A O 1
ATOM 688 N N . SER A 1 91 ? 7.601 -2.099 11.817 1.00 89.56 91 SER A N 1
ATOM 689 C CA . SER A 1 91 ? 9.072 -2.124 11.763 1.00 89.56 91 SER A CA 1
ATOM 690 C C . SER A 1 91 ? 9.728 -0.780 11.422 1.00 89.56 91 SER A C 1
ATOM 692 O O . SER A 1 91 ? 10.954 -0.683 11.419 1.00 89.56 91 SER A O 1
ATOM 694 N N . ASP A 1 92 ? 8.930 0.222 11.048 1.00 86.62 92 ASP A N 1
ATOM 695 C CA . ASP A 1 92 ? 9.400 1.560 10.694 1.00 86.62 92 ASP A CA 1
ATOM 696 C C . ASP A 1 92 ? 8.825 2.577 11.683 1.00 86.62 92 ASP A C 1
ATOM 698 O O . ASP A 1 92 ? 7.606 2.700 11.838 1.00 86.62 92 ASP A O 1
ATOM 702 N N . GLU A 1 93 ? 9.707 3.274 12.393 1.00 86.12 93 GLU A N 1
ATOM 703 C CA . GLU A 1 93 ? 9.318 4.222 13.432 1.00 86.12 93 GLU A CA 1
ATOM 704 C C . GLU A 1 93 ? 8.819 5.555 12.865 1.00 86.12 93 GLU A C 1
ATOM 706 O O . GLU A 1 93 ? 8.077 6.248 13.559 1.00 86.12 93 GLU A O 1
ATOM 711 N N . GLU A 1 94 ? 9.120 5.900 11.609 1.00 85.25 94 GLU A N 1
ATOM 712 C CA . GLU A 1 94 ? 8.672 7.151 10.982 1.00 85.25 94 GLU A CA 1
ATOM 713 C C . GLU A 1 94 ? 7.229 7.092 10.471 1.00 85.25 94 GLU A C 1
ATOM 715 O O . GLU A 1 94 ? 6.582 8.131 10.322 1.00 85.25 94 GLU A O 1
ATOM 720 N N . THR A 1 95 ? 6.666 5.890 10.313 1.00 87.00 95 THR A N 1
ATOM 721 C CA . THR A 1 95 ? 5.245 5.691 9.994 1.00 87.00 95 THR A CA 1
ATOM 722 C C . THR A 1 95 ? 4.364 5.946 11.227 1.00 87.00 95 THR A C 1
ATOM 724 O O . THR A 1 95 ? 3.886 5.023 11.890 1.00 87.00 95 THR A O 1
ATOM 727 N N . LYS A 1 96 ? 4.205 7.229 11.581 1.00 85.56 96 LYS A N 1
ATOM 728 C CA . LYS A 1 96 ? 3.600 7.710 12.838 1.00 85.56 96 LYS A CA 1
ATOM 729 C C . LYS A 1 96 ? 2.092 7.967 12.719 1.00 85.56 96 LYS A C 1
ATOM 731 O O . LYS A 1 96 ? 1.350 7.673 13.654 1.00 85.56 96 LYS A O 1
ATOM 736 N N . THR A 1 97 ? 1.626 8.486 11.584 1.00 88.31 97 THR A N 1
ATOM 737 C CA . THR A 1 97 ? 0.222 8.868 11.333 1.00 88.31 97 THR A CA 1
ATOM 738 C C . THR A 1 97 ? -0.505 7.896 10.392 1.00 88.31 97 THR A C 1
ATOM 740 O O . THR A 1 97 ? 0.095 7.000 9.796 1.00 88.31 97 THR A O 1
ATOM 743 N N . LYS A 1 98 ? -1.826 8.073 10.217 1.00 86.81 98 LYS A N 1
ATOM 744 C CA . LYS A 1 98 ? -2.604 7.309 9.219 1.00 86.81 98 LYS A CA 1
ATOM 745 C C . LYS A 1 98 ? -2.215 7.680 7.790 1.00 86.81 98 LYS A C 1
ATOM 747 O O . LYS A 1 98 ? -2.230 6.828 6.912 1.00 86.81 98 LYS A O 1
ATOM 752 N N . GLN A 1 99 ? -1.840 8.935 7.574 1.00 85.19 99 GLN A N 1
ATOM 753 C CA . GLN A 1 99 ? -1.362 9.460 6.303 1.00 85.19 99 GLN A CA 1
ATOM 754 C C . GLN A 1 99 ? -0.010 8.831 5.942 1.00 85.19 99 GLN A C 1
ATOM 756 O O . GLN A 1 99 ? 0.172 8.398 4.808 1.00 85.19 99 GLN A O 1
ATOM 761 N N . ASP A 1 100 ? 0.889 8.682 6.920 1.00 87.62 100 ASP A N 1
ATOM 762 C CA . ASP A 1 100 ? 2.150 7.953 6.737 1.00 87.62 100 ASP A CA 1
ATOM 763 C C . ASP A 1 100 ? 1.904 6.466 6.432 1.00 87.62 100 ASP A C 1
ATOM 765 O O . ASP A 1 100 ? 2.547 5.911 5.546 1.00 87.62 100 ASP A O 1
ATOM 769 N N . LEU A 1 101 ? 0.946 5.821 7.118 1.00 88.62 101 LEU A N 1
ATOM 770 C CA . LEU A 1 101 ? 0.543 4.435 6.837 1.00 88.62 101 LEU A CA 1
ATOM 771 C C . LEU A 1 101 ? 0.030 4.279 5.400 1.00 88.62 101 LEU A C 1
ATOM 773 O O . LEU A 1 101 ? 0.486 3.390 4.686 1.00 88.62 101 LEU A O 1
ATOM 777 N N . ILE A 1 102 ? -0.895 5.144 4.972 1.00 88.56 102 ILE A N 1
ATOM 778 C CA . ILE A 1 102 ? -1.432 5.163 3.604 1.00 88.56 102 ILE A CA 1
ATOM 779 C C . ILE A 1 102 ? -0.290 5.317 2.596 1.00 88.56 102 ILE A C 1
ATOM 781 O O . ILE A 1 102 ? -0.205 4.541 1.648 1.00 88.56 102 ILE A O 1
ATOM 785 N N . LEU A 1 103 ? 0.617 6.270 2.822 1.00 87.25 103 LEU A N 1
ATOM 786 C CA . LEU A 1 103 ? 1.752 6.528 1.941 1.00 87.25 103 LEU A CA 1
ATOM 787 C C . LEU A 1 103 ? 2.742 5.350 1.894 1.00 87.25 103 LEU A C 1
ATOM 789 O O . LEU A 1 103 ? 3.217 4.995 0.815 1.00 87.25 103 LEU A O 1
ATOM 793 N N . SER A 1 104 ? 3.019 4.704 3.028 1.00 89.12 104 SER A N 1
ATOM 794 C CA . SER A 1 104 ? 3.922 3.548 3.110 1.00 89.12 104 SER A CA 1
ATOM 795 C C . SER A 1 104 ? 3.336 2.323 2.403 1.00 89.12 104 SER A C 1
ATOM 797 O O . SER A 1 104 ? 3.988 1.738 1.532 1.00 89.12 104 SER A O 1
ATOM 799 N N . MET A 1 105 ? 2.063 2.005 2.672 1.00 89.81 105 MET A N 1
ATOM 800 C CA . MET A 1 105 ? 1.339 0.914 2.010 1.00 89.81 105 MET A CA 1
ATOM 801 C C . MET A 1 105 ? 1.177 1.164 0.505 1.00 89.81 105 MET A C 1
ATOM 803 O O . MET A 1 105 ? 1.305 0.219 -0.271 1.00 89.81 105 MET A O 1
ATOM 807 N N . ALA A 1 106 ? 0.956 2.413 0.077 1.00 88.75 106 ALA A N 1
ATOM 808 C CA . ALA A 1 106 ? 0.826 2.793 -1.332 1.00 88.75 106 ALA A CA 1
ATOM 809 C C . ALA A 1 106 ? 2.165 2.832 -2.089 1.00 88.75 106 ALA A C 1
ATOM 811 O O . ALA A 1 106 ? 2.200 2.535 -3.280 1.00 88.75 106 ALA A O 1
ATOM 812 N N . SER A 1 107 ? 3.273 3.168 -1.424 1.00 87.81 107 SER A N 1
ATOM 813 C CA . SER A 1 107 ? 4.594 3.317 -2.056 1.00 87.81 107 SER A CA 1
ATOM 814 C C . SER A 1 107 ? 5.498 2.083 -1.938 1.00 87.81 107 SER A C 1
ATOM 816 O O . SER A 1 107 ? 6.682 2.159 -2.267 1.00 87.81 107 SER A O 1
ATOM 818 N N . SER A 1 108 ? 4.978 0.949 -1.444 1.00 87.25 108 SER A N 1
ATOM 819 C CA . SER A 1 108 ? 5.780 -0.240 -1.099 1.00 87.25 108 SER A CA 1
ATOM 820 C C . SER A 1 108 ? 6.938 0.099 -0.137 1.00 87.25 108 SER A C 1
ATOM 822 O O . SER A 1 108 ? 8.017 -0.493 -0.206 1.00 87.25 108 SER A O 1
ATOM 824 N N . GLY A 1 109 ? 6.729 1.070 0.759 1.00 86.00 109 GLY A N 1
ATOM 825 C CA . GLY A 1 109 ? 7.732 1.555 1.711 1.00 86.00 109 GLY A CA 1
ATOM 826 C C . GLY A 1 109 ? 8.805 2.479 1.123 1.00 86.00 109 GLY A C 1
ATOM 827 O O . GLY A 1 109 ? 9.780 2.772 1.811 1.00 86.00 109 GLY A O 1
ATOM 828 N N . TYR A 1 110 ? 8.667 2.964 -0.119 1.00 85.94 110 TYR A N 1
ATOM 829 C CA . TYR A 1 110 ? 9.580 3.983 -0.662 1.00 85.94 110 TYR A CA 1
ATOM 830 C C . TYR A 1 110 ? 9.458 5.326 0.074 1.00 85.94 110 TYR A C 1
ATOM 832 O O . TYR A 1 110 ? 10.456 6.031 0.249 1.00 85.94 110 TYR A O 1
ATOM 840 N N . TYR A 1 111 ? 8.262 5.661 0.559 1.00 85.81 111 TYR A N 1
ATOM 841 C CA . TYR A 1 111 ? 8.015 6.770 1.474 1.00 85.81 111 TYR A CA 1
ATOM 842 C C . TYR A 1 111 ? 7.316 6.251 2.738 1.00 85.81 111 TYR A C 1
ATOM 844 O O . TYR A 1 111 ? 6.172 5.813 2.690 1.00 85.81 111 TYR A O 1
ATOM 852 N N . ASN A 1 112 ? 8.000 6.333 3.876 1.00 80.81 112 ASN A N 1
ATOM 853 C CA . ASN A 1 112 ? 7.519 5.905 5.194 1.00 80.81 112 ASN A CA 1
ATOM 854 C C . ASN A 1 112 ? 6.896 7.042 6.031 1.00 80.81 112 ASN A C 1
ATOM 856 O O . ASN A 1 112 ? 6.277 6.759 7.055 1.00 80.81 112 ASN A O 1
ATOM 860 N N . SER A 1 113 ? 7.048 8.303 5.602 1.00 81.12 113 SER A N 1
ATOM 861 C CA . SER A 1 113 ? 6.461 9.493 6.231 1.00 81.12 113 SER A CA 1
ATOM 862 C C . SER A 1 113 ? 6.139 10.595 5.212 1.00 81.12 113 SER A C 1
ATOM 864 O O . SER A 1 113 ? 6.940 10.887 4.321 1.00 81.12 113 SER A O 1
ATOM 866 N N . MET A 1 114 ? 4.999 11.268 5.392 1.00 77.06 114 MET A N 1
ATOM 867 C CA . MET A 1 114 ? 4.583 12.477 4.671 1.00 77.06 114 MET A CA 1
ATOM 868 C C . MET A 1 114 ? 5.581 13.628 4.839 1.00 77.06 114 MET A C 1
ATOM 870 O O . MET A 1 114 ? 5.798 14.399 3.903 1.00 77.06 114 MET A O 1
ATOM 874 N N . THR A 1 115 ? 6.196 13.753 6.020 1.00 74.94 115 THR A N 1
ATOM 875 C CA . THR A 1 115 ? 7.193 14.794 6.302 1.00 74.94 115 THR A CA 1
ATOM 876 C C . THR A 1 115 ? 8.462 14.533 5.504 1.00 74.94 115 THR A C 1
ATOM 878 O O . THR A 1 115 ? 8.933 15.428 4.810 1.00 74.94 115 THR A O 1
ATOM 881 N N . LEU A 1 116 ? 8.962 13.292 5.507 1.00 68.50 116 LEU A N 1
ATOM 882 C CA . LEU A 1 116 ? 10.129 12.897 4.711 1.00 68.50 116 LEU A CA 1
ATOM 883 C C . LEU A 1 116 ? 9.848 12.934 3.201 1.00 68.50 116 LEU A C 1
ATOM 885 O O . LEU A 1 116 ? 10.737 13.271 2.427 1.00 68.50 116 LEU A O 1
ATOM 889 N N . CYS A 1 117 ? 8.613 12.660 2.770 1.00 70.62 117 CYS A N 1
ATOM 890 C CA . CYS A 1 117 ? 8.198 12.821 1.376 1.00 70.62 117 CYS A CA 1
ATOM 891 C C . CYS A 1 117 ? 8.285 14.285 0.909 1.00 70.62 117 CYS A C 1
ATOM 893 O O . CYS A 1 117 ? 8.755 14.545 -0.194 1.00 70.62 117 CYS A O 1
ATOM 895 N N . LYS A 1 118 ? 7.870 15.246 1.747 1.00 66.75 118 LYS A N 1
ATOM 896 C CA . LYS A 1 118 ? 7.954 16.688 1.445 1.00 66.75 118 LYS A CA 1
ATOM 897 C C . LYS A 1 118 ? 9.365 17.257 1.623 1.00 66.75 118 LYS A C 1
ATOM 899 O O . LYS A 1 118 ? 9.769 18.132 0.867 1.00 66.75 118 LYS A O 1
ATOM 904 N N . ALA A 1 119 ? 10.112 16.758 2.606 1.00 60.00 119 ALA A N 1
ATOM 905 C CA . ALA A 1 119 ? 11.472 17.191 2.926 1.00 60.00 119 ALA A CA 1
ATOM 906 C C . ALA A 1 119 ? 12.559 16.523 2.060 1.00 60.00 119 ALA A C 1
ATOM 908 O O . ALA A 1 119 ? 13.744 16.743 2.297 1.00 60.00 119 ALA A O 1
ATOM 909 N N . SER A 1 120 ? 12.183 15.722 1.056 1.00 54.41 120 SER A N 1
ATOM 910 C CA . SER A 1 120 ? 13.117 15.074 0.128 1.00 54.41 120 SER A CA 1
ATOM 911 C C . SER A 1 120 ? 12.944 15.594 -1.310 1.00 54.41 120 SER A C 1
ATOM 913 O O . SER A 1 120 ? 12.537 14.836 -2.190 1.00 54.41 120 SER A O 1
ATOM 915 N N . PRO A 1 121 ? 13.315 16.861 -1.602 1.00 51.81 121 PRO A N 1
ATOM 916 C CA . PRO A 1 121 ? 13.291 17.430 -2.959 1.00 51.81 121 PRO A CA 1
ATOM 917 C C . PRO A 1 121 ? 14.328 16.797 -3.913 1.00 51.81 121 PRO A C 1
ATOM 919 O O . PRO A 1 121 ? 14.498 17.252 -5.038 1.00 51.81 121 PRO A O 1
ATOM 922 N N . GLN A 1 122 ? 15.050 15.772 -3.448 1.00 51.16 122 GLN A N 1
ATOM 923 C CA . GLN A 1 122 ? 16.069 15.020 -4.181 1.00 51.16 122 GLN A CA 1
ATOM 924 C C . GLN A 1 122 ? 15.685 13.546 -4.395 1.00 51.16 122 GLN A C 1
ATOM 926 O O . GLN A 1 122 ? 16.396 12.839 -5.110 1.00 51.16 122 GLN A O 1
ATOM 931 N N . LYS A 1 123 ? 14.580 13.051 -3.810 1.00 59.81 123 LYS A N 1
ATOM 932 C CA . LYS A 1 123 ? 14.061 11.730 -4.185 1.00 59.81 123 LYS A CA 1
ATOM 933 C C . LYS A 1 123 ? 13.461 11.812 -5.582 1.00 59.81 123 LYS A C 1
ATOM 935 O O . LYS A 1 123 ? 12.629 12.672 -5.854 1.00 59.81 123 LYS A O 1
ATOM 940 N N . THR A 1 124 ? 13.869 10.888 -6.447 1.00 66.06 124 THR A N 1
ATOM 941 C CA . THR A 1 124 ? 13.211 10.660 -7.734 1.00 66.06 124 THR A CA 1
ATOM 942 C C . THR A 1 124 ? 11.728 10.372 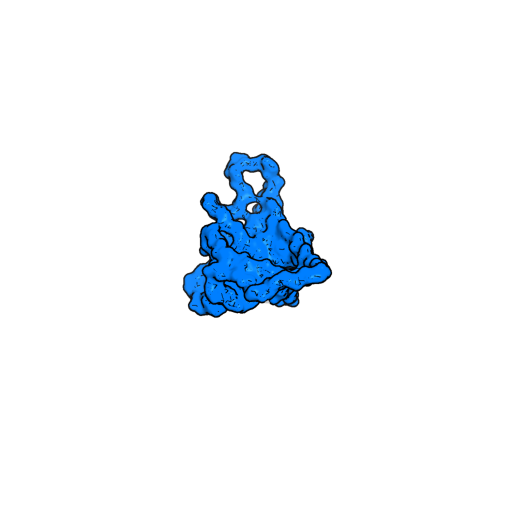-7.504 1.00 66.06 124 THR A C 1
ATOM 944 O O . THR A 1 124 ? 11.361 9.760 -6.499 1.00 66.06 124 THR A O 1
ATOM 947 N N . GLU A 1 125 ? 10.882 10.784 -8.444 1.00 74.44 125 GLU A N 1
ATOM 948 C CA . GLU A 1 125 ? 9.460 10.439 -8.445 1.00 74.44 125 GLU A CA 1
ATOM 949 C C . GLU A 1 125 ? 9.264 8.916 -8.309 1.00 74.44 125 GLU A C 1
ATOM 951 O O . GLU A 1 125 ? 10.054 8.120 -8.834 1.00 74.44 125 GLU A O 1
ATOM 956 N N . LEU A 1 126 ? 8.244 8.491 -7.556 1.00 79.06 126 LEU A N 1
ATOM 957 C CA . LEU A 1 126 ? 7.933 7.070 -7.404 1.00 79.06 126 LEU A CA 1
ATOM 958 C C . LEU A 1 126 ? 7.564 6.497 -8.776 1.00 79.06 126 LEU A C 1
ATOM 960 O O . LEU A 1 126 ? 6.623 6.956 -9.412 1.00 79.06 126 LEU A O 1
ATOM 964 N N . ASN A 1 127 ? 8.295 5.482 -9.224 1.00 83.19 127 ASN A N 1
ATOM 965 C CA . ASN A 1 127 ? 8.023 4.840 -10.502 1.00 83.19 127 ASN A CA 1
ATOM 966 C C . ASN A 1 127 ? 6.696 4.058 -10.441 1.00 83.19 127 ASN A C 1
ATOM 968 O O . ASN A 1 127 ? 6.461 3.347 -9.467 1.00 83.19 127 ASN A O 1
ATOM 972 N N . ASP A 1 128 ? 5.878 4.118 -11.498 1.00 77.06 128 ASP A N 1
ATOM 973 C CA . ASP A 1 128 ? 4.555 3.463 -11.559 1.00 77.06 128 ASP A CA 1
ATOM 974 C C . ASP A 1 128 ? 4.601 1.944 -11.32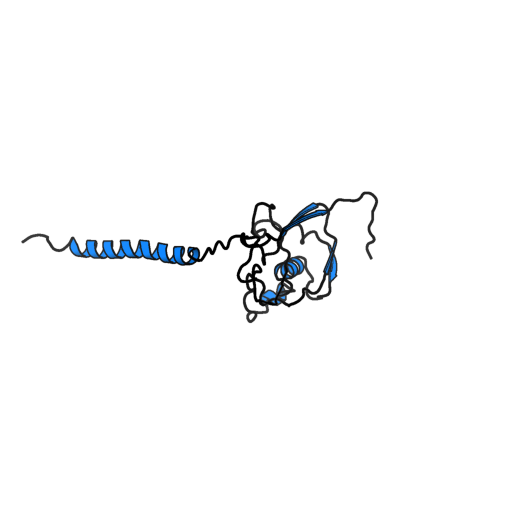3 1.00 77.06 128 ASP A C 1
ATOM 976 O O . ASP A 1 128 ? 3.708 1.357 -10.708 1.00 77.06 128 ASP A O 1
ATOM 980 N N . GLU A 1 129 ? 5.671 1.293 -11.788 1.00 82.31 129 GLU A N 1
ATOM 981 C CA . GLU A 1 129 ? 5.926 -0.130 -11.561 1.00 82.31 129 GLU A CA 1
ATOM 982 C C . GLU A 1 129 ? 6.657 -0.395 -10.234 1.00 82.31 129 GLU A C 1
ATOM 984 O O . GLU A 1 129 ? 7.077 -1.519 -9.979 1.00 82.31 129 GLU A O 1
ATOM 989 N N . LEU A 1 130 ? 6.833 0.611 -9.374 1.00 83.25 130 LEU A N 1
ATOM 990 C CA . LEU A 1 130 ? 7.539 0.555 -8.089 1.00 83.25 130 LEU A CA 1
ATOM 991 C C . LEU A 1 130 ? 9.020 0.141 -8.198 1.00 83.25 130 LEU A C 1
ATOM 993 O O . LEU A 1 130 ? 9.600 -0.320 -7.213 1.00 83.25 130 LEU A O 1
ATOM 997 N N . ASN A 1 131 ? 9.667 0.275 -9.364 1.00 83.38 131 ASN A N 1
ATOM 998 C CA . ASN A 1 131 ? 11.032 -0.235 -9.574 1.00 83.38 131 ASN A CA 1
ATOM 999 C C . ASN A 1 131 ? 12.077 0.432 -8.649 1.00 83.38 131 ASN A C 1
ATOM 1001 O O . ASN A 1 131 ? 13.017 -0.238 -8.219 1.00 83.38 131 ASN A O 1
ATOM 1005 N N . ASN A 1 132 ? 11.883 1.696 -8.252 1.00 82.81 132 ASN A N 1
ATOM 1006 C CA . ASN A 1 132 ? 12.748 2.410 -7.299 1.00 82.81 132 ASN A CA 1
ATOM 1007 C C . ASN A 1 132 ? 12.397 2.199 -5.808 1.00 82.81 132 ASN A C 1
ATOM 1009 O O . ASN A 1 132 ? 13.108 2.712 -4.946 1.00 82.81 132 ASN A O 1
ATOM 1013 N N . ALA A 1 133 ? 11.355 1.425 -5.485 1.00 85.94 133 ALA A N 1
ATOM 1014 C CA . ALA A 1 133 ? 11.022 1.057 -4.106 1.00 85.94 133 ALA A CA 1
ATOM 1015 C C . ALA A 1 133 ? 12.059 0.088 -3.469 1.00 85.94 133 ALA A C 1
ATOM 1017 O O . ALA A 1 133 ? 12.911 -0.471 -4.171 1.00 85.94 133 ALA A O 1
ATOM 1018 N N . PRO A 1 134 ? 12.007 -0.154 -2.144 1.00 85.44 134 PRO A N 1
ATOM 1019 C CA . PRO A 1 134 ? 12.766 -1.227 -1.500 1.00 85.44 134 PRO A CA 1
ATOM 1020 C C . PRO A 1 134 ? 12.406 -2.615 -2.054 1.00 85.44 134 PRO A C 1
ATOM 1022 O O . PRO A 1 134 ? 11.269 -2.854 -2.451 1.00 85.44 134 PRO A O 1
ATOM 1025 N N . ALA A 1 135 ? 13.358 -3.555 -2.039 1.00 85.50 135 ALA A N 1
ATOM 1026 C CA . ALA A 1 135 ? 13.133 -4.936 -2.489 1.00 85.50 135 ALA A CA 1
ATOM 1027 C C . ALA A 1 135 ? 12.098 -5.701 -1.643 1.00 85.50 135 ALA A C 1
ATOM 1029 O O . ALA A 1 135 ? 11.353 -6.511 -2.186 1.00 85.50 135 ALA A O 1
ATOM 1030 N N . SER A 1 136 ? 12.025 -5.400 -0.345 1.00 84.62 136 SER A N 1
ATOM 1031 C CA . SER A 1 136 ? 11.081 -5.998 0.600 1.00 84.62 136 SER A CA 1
ATOM 1032 C C . SER A 1 136 ? 10.388 -4.898 1.396 1.00 84.62 136 SER A C 1
ATOM 1034 O O . SER A 1 136 ? 11.054 -3.998 1.913 1.00 84.62 136 SER A O 1
ATOM 1036 N N . TYR A 1 137 ? 9.065 -4.986 1.548 1.00 85.50 137 TYR A N 1
ATOM 1037 C CA . TYR A 1 137 ? 8.336 -4.106 2.458 1.00 85.50 137 TYR A CA 1
ATOM 1038 C C . TYR A 1 137 ? 8.660 -4.471 3.912 1.00 85.50 137 TYR A C 1
ATOM 1040 O O . TYR A 1 137 ? 8.561 -5.637 4.301 1.00 85.50 137 TYR A O 1
ATOM 1048 N N . ARG A 1 138 ? 9.048 -3.483 4.725 1.00 83.25 138 ARG A N 1
ATOM 1049 C CA . ARG A 1 138 ? 9.288 -3.691 6.159 1.00 83.25 138 ARG A CA 1
ATOM 1050 C C . ARG A 1 138 ? 7.916 -3.757 6.854 1.00 83.25 138 ARG A C 1
ATOM 1052 O O . ARG A 1 138 ? 7.121 -2.828 6.747 1.00 83.25 138 ARG A O 1
ATOM 1059 N N . GLY A 1 139 ? 7.606 -4.897 7.474 1.00 83.56 139 GLY A N 1
ATOM 1060 C CA . GLY A 1 139 ? 6.235 -5.280 7.829 1.00 83.56 139 GLY A CA 1
ATOM 1061 C C . GLY A 1 139 ? 5.517 -4.404 8.868 1.00 83.56 139 GLY A C 1
ATOM 1062 O O . GLY A 1 139 ? 6.119 -3.741 9.714 1.00 83.56 139 GLY A O 1
ATOM 1063 N N . MET A 1 140 ? 4.184 -4.467 8.840 1.00 89.88 140 MET A N 1
ATOM 1064 C CA . MET A 1 140 ? 3.293 -3.847 9.825 1.00 89.88 140 MET A CA 1
ATOM 1065 C C . MET A 1 140 ? 2.194 -4.831 10.234 1.00 89.88 140 MET A C 1
ATOM 1067 O O . MET A 1 140 ? 1.716 -5.606 9.407 1.00 89.88 140 MET A O 1
ATOM 1071 N N . LEU A 1 141 ? 1.766 -4.771 11.495 1.00 91.81 141 LEU A N 1
ATOM 1072 C CA . LEU A 1 141 ? 0.608 -5.501 12.006 1.00 91.81 141 LEU A CA 1
ATOM 1073 C C . LEU A 1 141 ? -0.558 -4.522 12.156 1.00 91.81 141 LEU A C 1
ATOM 1075 O O . LEU A 1 141 ? -0.514 -3.616 12.992 1.00 91.81 141 LEU A O 1
ATOM 1079 N N . LEU A 1 142 ? -1.594 -4.702 11.337 1.00 92.44 142 LEU A N 1
ATOM 1080 C CA . LEU A 1 142 ? -2.760 -3.821 11.278 1.00 92.44 142 LEU A CA 1
ATOM 1081 C C . LEU A 1 142 ? -4.011 -4.543 11.791 1.00 92.44 142 LEU A C 1
ATOM 1083 O O . LEU A 1 142 ? -4.324 -5.647 11.346 1.00 92.44 142 LEU A O 1
ATOM 1087 N N . ARG A 1 143 ? -4.760 -3.896 12.688 1.00 92.25 143 ARG A N 1
ATOM 1088 C CA . ARG A 1 143 ? -6.105 -4.310 13.109 1.00 92.25 143 ARG A CA 1
ATOM 1089 C C . ARG A 1 143 ? -7.121 -3.431 12.381 1.00 92.25 143 ARG A C 1
ATOM 1091 O O . ARG A 1 143 ? -7.383 -2.302 12.783 1.00 92.25 143 ARG A O 1
ATOM 1098 N N . PHE A 1 144 ? -7.651 -3.937 11.271 1.00 93.00 144 PHE A N 1
ATOM 1099 C CA . PHE A 1 144 ? -8.684 -3.254 10.490 1.00 93.00 144 PHE A CA 1
ATOM 1100 C C . PHE A 1 144 ? -10.000 -3.150 11.277 1.00 93.00 144 PHE A C 1
ATOM 1102 O O . PHE A 1 144 ? -10.354 -4.059 12.030 1.00 93.00 144 PHE A O 1
ATOM 1109 N N . ALA A 1 145 ? -10.726 -2.047 11.093 1.00 92.19 145 ALA A N 1
ATOM 1110 C CA . ALA A 1 145 ? -12.065 -1.877 11.650 1.00 92.19 145 ALA A CA 1
ATOM 1111 C C . ALA A 1 145 ? -13.100 -2.758 10.913 1.00 92.19 145 ALA A C 1
ATOM 1113 O O . ALA A 1 145 ? -12.851 -3.160 9.776 1.00 92.19 145 ALA A O 1
ATOM 1114 N N . PRO A 1 146 ? -14.267 -3.048 11.520 1.00 92.50 146 PRO A N 1
ATOM 1115 C CA . PRO A 1 146 ? -15.375 -3.717 10.841 1.00 92.50 146 PRO A CA 1
ATOM 1116 C C . PRO A 1 146 ? -15.841 -2.950 9.596 1.00 92.50 146 PRO A C 1
ATOM 1118 O O . PRO A 1 146 ? -16.050 -1.736 9.649 1.00 92.50 146 PRO A O 1
ATOM 1121 N N . GLY A 1 147 ? -16.042 -3.663 8.489 1.00 92.44 147 GLY A N 1
ATOM 1122 C CA . GLY A 1 147 ? -16.398 -3.080 7.197 1.00 92.44 147 GLY A CA 1
ATOM 1123 C C . GLY A 1 147 ? -16.093 -4.003 6.019 1.00 92.44 147 GLY A C 1
ATOM 1124 O O . GLY A 1 147 ? -15.529 -5.085 6.181 1.00 92.44 147 GLY A O 1
ATOM 1125 N N . GLU A 1 148 ? -16.464 -3.562 4.821 1.00 93.81 148 GLU A N 1
ATOM 1126 C CA . GLU A 1 148 ? -16.055 -4.169 3.555 1.00 93.81 148 GLU A CA 1
ATOM 1127 C C . GLU A 1 148 ? -15.157 -3.179 2.809 1.00 93.81 148 GLU A C 1
ATOM 1129 O O . GLU A 1 148 ? -15.523 -2.017 2.623 1.00 93.81 148 GLU A O 1
ATOM 1134 N N . TYR A 1 149 ? -13.970 -3.640 2.418 1.00 93.62 149 TYR A N 1
ATOM 1135 C CA . TYR A 1 149 ? -12.948 -2.840 1.751 1.00 93.62 149 TYR A CA 1
ATOM 1136 C C . TYR A 1 149 ? -12.465 -3.546 0.490 1.00 93.62 149 TYR A C 1
ATOM 1138 O O . TYR A 1 149 ? -12.238 -4.759 0.495 1.00 93.62 149 TYR A O 1
ATOM 1146 N N . TYR A 1 150 ? -12.238 -2.775 -0.566 1.00 93.38 150 TYR A N 1
ATOM 1147 C CA . TYR A 1 150 ? -11.609 -3.248 -1.792 1.00 93.38 150 TYR A CA 1
ATOM 1148 C C . TYR A 1 150 ? -10.210 -2.655 -1.890 1.00 93.38 150 TYR A C 1
ATOM 1150 O O . TYR A 1 150 ? -10.016 -1.464 -1.637 1.00 93.38 150 TYR A O 1
ATOM 1158 N N . TYR A 1 151 ? -9.234 -3.478 -2.262 1.00 92.62 151 TYR A N 1
ATOM 1159 C CA . TYR A 1 151 ? -7.855 -3.044 -2.451 1.00 92.62 151 TYR A CA 1
ATOM 1160 C C . TYR A 1 151 ? -7.237 -3.664 -3.700 1.00 92.62 151 TYR A C 1
ATOM 1162 O O . TYR A 1 151 ? -7.651 -4.731 -4.158 1.00 92.62 151 TYR A O 1
ATOM 1170 N N . MET A 1 152 ? -6.204 -3.004 -4.213 1.00 89.81 152 MET A N 1
ATOM 1171 C CA . MET A 1 152 ? -5.392 -3.462 -5.336 1.00 89.81 152 MET A CA 1
ATOM 1172 C C . MET A 1 152 ? -3.902 -3.199 -5.091 1.00 89.81 152 MET A C 1
ATOM 1174 O O . MET A 1 152 ? -3.533 -2.341 -4.287 1.00 89.81 152 MET A O 1
ATOM 1178 N N . CYS A 1 153 ? -3.056 -3.926 -5.814 1.00 88.25 153 CYS A N 1
ATOM 1179 C CA . CYS A 1 153 ? -1.686 -3.510 -6.114 1.00 88.25 153 CYS A CA 1
ATOM 1180 C C . CYS A 1 153 ? -1.721 -2.596 -7.358 1.00 88.25 153 CYS A C 1
ATOM 1182 O O . CYS A 1 153 ? -2.576 -2.782 -8.222 1.00 88.25 153 CYS A O 1
ATOM 1184 N N . THR A 1 154 ? -0.832 -1.607 -7.487 1.00 83.88 154 THR A N 1
ATOM 1185 C CA . THR A 1 154 ? -0.702 -0.806 -8.725 1.00 83.88 154 THR A CA 1
ATOM 1186 C C . THR A 1 154 ? 0.227 -1.485 -9.733 1.00 83.88 154 THR A C 1
ATOM 1188 O O . THR A 1 154 ? -0.070 -1.512 -10.929 1.00 83.88 154 THR A O 1
ATOM 1191 N N . ARG A 1 155 ? 1.313 -2.114 -9.260 1.00 81.94 155 ARG A N 1
ATOM 1192 C CA . ARG A 1 155 ? 2.126 -3.040 -10.066 1.00 81.94 155 ARG A CA 1
ATOM 1193 C C . ARG A 1 155 ? 1.303 -4.305 -10.347 1.00 81.94 155 ARG A C 1
ATOM 1195 O O . ARG A 1 155 ? 0.522 -4.740 -9.510 1.00 81.94 155 ARG A O 1
ATOM 1202 N N . ASN A 1 156 ? 1.484 -4.915 -11.521 1.00 71.00 156 ASN A N 1
ATOM 1203 C CA . ASN A 1 156 ? 0.724 -6.103 -11.951 1.00 71.00 156 ASN A CA 1
ATOM 1204 C C . ASN A 1 156 ? -0.814 -5.916 -11.931 1.00 71.00 156 ASN A C 1
ATOM 1206 O O . ASN A 1 156 ? -1.566 -6.834 -11.597 1.00 71.00 156 ASN A O 1
ATOM 1210 N N . ASN A 1 157 ? -1.277 -4.718 -12.310 1.00 69.88 157 ASN A N 1
ATOM 1211 C CA . ASN A 1 157 ? -2.695 -4.387 -12.485 1.00 69.88 157 ASN A CA 1
ATOM 1212 C C . ASN A 1 157 ? -3.030 -3.911 -13.913 1.00 69.88 157 ASN A C 1
ATOM 1214 O O . ASN A 1 157 ? -3.940 -3.113 -14.134 1.00 69.88 157 ASN A O 1
ATOM 1218 N N . ASN A 1 158 ? -2.280 -4.389 -14.907 1.00 66.56 158 ASN A N 1
ATOM 1219 C CA . ASN A 1 158 ? -2.616 -4.189 -16.313 1.00 66.56 158 ASN A CA 1
ATOM 1220 C C . ASN A 1 158 ? -3.616 -5.282 -16.745 1.00 66.56 158 ASN A C 1
ATOM 1222 O O . ASN A 1 158 ? -3.584 -6.403 -16.239 1.00 66.56 158 ASN A O 1
ATOM 1226 N N . PHE A 1 159 ? -4.469 -5.006 -17.735 1.00 55.22 159 PHE A N 1
ATOM 1227 C CA . PHE A 1 159 ? -5.331 -6.019 -18.367 1.00 55.22 159 PHE A CA 1
ATOM 1228 C C . PHE A 1 159 ? -4.529 -7.190 -18.973 1.00 55.22 159 PHE A C 1
ATOM 1230 O O . PHE A 1 159 ? -5.076 -8.262 -19.224 1.00 55.22 159 PHE A O 1
ATOM 1237 N N . SER A 1 160 ? -3.225 -6.991 -19.193 1.00 56.41 160 SER A N 1
ATOM 1238 C CA . SER A 1 160 ? -2.276 -8.025 -19.597 1.00 56.41 160 SER A CA 1
ATOM 1239 C C . SER A 1 160 ? -1.954 -9.047 -18.504 1.00 56.41 160 SER A C 1
ATOM 1241 O O . SER A 1 160 ? -1.574 -10.172 -18.836 1.00 56.41 160 SER A O 1
ATOM 1243 N N . ASN A 1 161 ? -2.054 -8.683 -17.217 1.00 56.59 161 ASN A N 1
ATOM 1244 C CA . ASN A 1 161 ? -1.538 -9.511 -16.136 1.00 56.59 161 ASN A CA 1
ATOM 1245 C C . ASN A 1 161 ? -2.281 -9.377 -14.794 1.00 56.59 161 ASN A C 1
ATOM 1247 O O . ASN A 1 161 ? -2.218 -8.363 -14.117 1.00 56.59 161 ASN A O 1
ATOM 1251 N N . ARG A 1 162 ? -2.905 -10.488 -14.378 1.00 64.75 162 ARG A N 1
ATOM 1252 C CA . ARG A 1 162 ? -3.354 -10.857 -13.015 1.00 64.75 162 ARG A CA 1
ATOM 1253 C C . ARG A 1 162 ? -4.258 -9.903 -12.206 1.00 64.75 162 ARG A C 1
ATOM 1255 O O . ARG A 1 162 ? -4.826 -10.412 -11.246 1.00 64.75 162 ARG A O 1
ATOM 1262 N N . ASN A 1 163 ? -4.477 -8.640 -12.595 1.00 73.44 163 ASN A N 1
ATOM 1263 C CA . ASN A 1 163 ? -5.506 -7.731 -12.048 1.00 73.44 163 ASN A CA 1
ATOM 1264 C C . ASN A 1 163 ? -5.559 -7.787 -10.505 1.00 73.44 163 ASN A C 1
ATOM 1266 O O . ASN A 1 163 ? -6.579 -8.172 -9.927 1.00 73.44 163 ASN A O 1
ATOM 1270 N N . GLN A 1 164 ? -4.404 -7.569 -9.858 1.00 83.12 164 GLN A N 1
ATOM 1271 C CA . GLN A 1 164 ? -4.163 -8.005 -8.480 1.00 83.12 164 GLN A CA 1
ATOM 1272 C C . GLN A 1 164 ? -4.996 -7.210 -7.466 1.00 83.12 164 GLN A C 1
ATOM 1274 O O . GLN A 1 164 ? -4.597 -6.149 -6.987 1.00 83.12 164 GLN A O 1
ATOM 1279 N N . LYS A 1 165 ? -6.148 -7.787 -7.120 1.00 88.19 165 LYS A N 1
ATOM 1280 C CA . LYS A 1 165 ? -7.190 -7.216 -6.266 1.00 88.19 165 LYS A CA 1
ATOM 1281 C C . LYS A 1 165 ? -7.563 -8.145 -5.122 1.00 88.19 165 LYS A C 1
ATOM 1283 O O . LYS A 1 165 ? -7.436 -9.364 -5.228 1.00 88.19 165 LYS A O 1
ATOM 1288 N N . GLY A 1 166 ? -8.111 -7.567 -4.062 1.00 90.94 166 GLY A N 1
ATOM 1289 C CA . GLY A 1 166 ? -8.753 -8.306 -2.986 1.00 90.94 166 GLY A CA 1
ATOM 1290 C C . GLY A 1 166 ? -9.946 -7.563 -2.394 1.00 90.94 166 GLY A C 1
ATOM 1291 O O . GLY A 1 166 ? -10.102 -6.351 -2.548 1.00 90.94 166 GLY A O 1
ATOM 1292 N N . ARG A 1 167 ? -10.793 -8.330 -1.706 1.00 94.75 167 ARG A N 1
ATOM 1293 C CA . ARG A 1 167 ? -11.935 -7.840 -0.933 1.00 94.75 167 ARG A CA 1
ATOM 1294 C C . ARG A 1 167 ? -11.764 -8.288 0.511 1.00 94.75 167 ARG A C 1
ATOM 1296 O O . ARG A 1 167 ? -11.830 -9.482 0.796 1.00 94.75 167 ARG A O 1
ATOM 1303 N N . LEU A 1 168 ? -11.538 -7.338 1.410 1.00 93.94 168 LEU A N 1
ATOM 1304 C CA . LEU A 1 168 ? -11.401 -7.580 2.840 1.00 93.94 168 LEU A CA 1
ATOM 1305 C C . LEU A 1 168 ? -12.741 -7.297 3.527 1.00 93.94 168 LEU A C 1
ATOM 1307 O O . LEU A 1 168 ? -13.153 -6.144 3.631 1.00 93.94 168 LEU A O 1
ATOM 1311 N N . VAL A 1 169 ? -13.411 -8.347 4.006 1.00 94.94 169 VAL A N 1
ATOM 1312 C CA . VAL A 1 169 ? -14.656 -8.235 4.784 1.00 94.94 169 VAL A CA 1
ATOM 1313 C C . VAL A 1 169 ? -14.345 -8.492 6.255 1.00 94.94 169 VAL A C 1
ATOM 1315 O O . VAL A 1 169 ? -14.212 -9.638 6.685 1.00 94.94 169 VAL A O 1
ATOM 1318 N N . VAL A 1 170 ? -14.235 -7.422 7.036 1.00 93.75 170 VAL A N 1
ATOM 1319 C CA . VAL A 1 170 ? -14.000 -7.479 8.481 1.00 93.75 170 VAL A CA 1
ATOM 1320 C C . VAL A 1 170 ? -15.347 -7.507 9.193 1.00 93.75 170 VAL A C 1
ATOM 1322 O O . VAL A 1 170 ? -16.099 -6.532 9.177 1.00 93.75 170 VAL A O 1
ATOM 1325 N N . ARG A 1 171 ? -15.667 -8.632 9.834 1.00 91.44 171 ARG A N 1
ATOM 1326 C CA . ARG A 1 171 ? -16.897 -8.788 10.621 1.00 91.44 171 ARG A CA 1
ATOM 1327 C C . ARG A 1 171 ? -16.630 -8.476 12.091 1.00 91.44 171 ARG A C 1
ATOM 1329 O O . ARG A 1 171 ? -15.610 -8.891 12.633 1.00 91.44 171 ARG A O 1
ATOM 1336 N N . ASN A 1 172 ? -17.582 -7.818 12.750 1.00 81.94 172 ASN A N 1
ATOM 1337 C CA . ASN A 1 172 ? -17.645 -7.852 14.210 1.00 81.94 172 ASN A CA 1
ATOM 1338 C C . ASN A 1 172 ? -17.897 -9.295 14.661 1.00 81.94 172 ASN A C 1
ATOM 1340 O O . ASN A 1 172 ? -18.833 -9.934 14.182 1.00 81.94 172 ASN A O 1
ATOM 1344 N N . VAL A 1 173 ? -17.090 -9.782 15.602 1.00 69.38 173 VAL A N 1
ATOM 1345 C CA . VAL A 1 173 ? -17.328 -11.043 16.311 1.00 69.38 173 VAL A CA 1
ATOM 1346 C C . VAL A 1 173 ? -17.898 -10.686 17.690 1.00 69.38 173 VAL A C 1
ATOM 1348 O O . VAL A 1 173 ? -17.194 -10.067 18.493 1.00 69.38 173 VAL A O 1
ATOM 1351 N N . PRO A 1 174 ? -19.175 -11.003 17.982 1.00 60.75 174 PRO A N 1
ATOM 1352 C CA . PRO A 1 174 ? -19.764 -10.734 19.290 1.00 60.75 174 PRO A CA 1
ATOM 1353 C C . PRO A 1 174 ? -18.966 -11.401 20.419 1.00 60.75 174 PRO A C 1
ATOM 1355 O O . PRO A 1 174 ? -18.487 -12.523 20.282 1.00 60.75 174 PRO A O 1
ATOM 1358 N N . GLY A 1 175 ? -18.810 -10.701 21.544 1.00 60.44 175 GLY A N 1
ATOM 1359 C CA . GLY A 1 175 ? -18.110 -11.202 22.733 1.00 60.44 175 GLY A CA 1
ATOM 1360 C C . GLY A 1 175 ? -16.577 -11.109 22.700 1.00 60.44 175 GLY A C 1
ATOM 1361 O O . GLY A 1 175 ? -15.971 -10.974 23.763 1.00 60.44 175 GLY A O 1
ATOM 1362 N N . SER A 1 176 ? -15.921 -11.095 21.533 1.00 54.75 176 SER A N 1
ATOM 1363 C CA . SER A 1 176 ? -14.453 -11.047 21.476 1.00 54.75 176 SER A CA 1
ATOM 1364 C C . SER A 1 176 ? -13.897 -9.637 21.727 1.00 54.75 176 SER A C 1
ATOM 1366 O O . SER A 1 176 ? -13.541 -8.909 20.795 1.00 54.75 176 SER A O 1
ATOM 1368 N N . LYS A 1 177 ? -13.728 -9.264 23.002 1.00 50.62 177 LYS A N 1
ATOM 1369 C CA . LYS A 1 177 ? -12.768 -8.219 23.396 1.00 50.62 177 LYS A CA 1
ATOM 1370 C C . LYS A 1 177 ? -11.344 -8.734 23.149 1.00 50.62 177 LYS A C 1
ATOM 1372 O O . LYS A 1 177 ? -10.660 -9.152 24.080 1.00 50.62 177 LYS A O 1
ATOM 1377 N N . LEU A 1 178 ? -10.904 -8.728 21.887 1.00 56.34 178 LEU A N 1
ATOM 1378 C CA . LEU A 1 178 ? -9.509 -8.994 21.530 1.00 56.34 178 LEU A CA 1
ATOM 1379 C C . LEU A 1 178 ? -8.625 -8.010 22.297 1.00 56.34 178 LEU A C 1
ATOM 1381 O O . LEU A 1 178 ? -8.766 -6.797 22.131 1.00 56.34 178 LEU A O 1
ATOM 1385 N N . SER A 1 179 ? -7.766 -8.550 23.162 1.00 48.03 179 SER A N 1
ATOM 1386 C CA . SER A 1 179 ? -7.029 -7.771 24.155 1.00 48.03 179 SER A CA 1
ATOM 1387 C C . SER A 1 179 ? -6.327 -6.561 23.531 1.00 48.03 179 SER A C 1
ATOM 1389 O O . SER A 1 179 ? -5.659 -6.666 22.496 1.00 48.03 179 SER A O 1
ATOM 1391 N N . LYS A 1 180 ? -6.478 -5.404 24.180 1.00 45.47 180 LYS A N 1
ATOM 1392 C CA . LYS A 1 180 ? -5.525 -4.307 24.039 1.00 45.47 180 LYS A CA 1
ATOM 1393 C C . LYS A 1 180 ? -4.356 -4.641 24.964 1.00 45.47 180 LYS A C 1
ATOM 1395 O O . LYS A 1 180 ? -4.494 -4.521 26.179 1.00 45.47 180 LYS A O 1
ATOM 1400 N N . LYS A 1 181 ? -3.270 -5.132 24.367 1.00 42.78 181 LYS A N 1
ATOM 1401 C CA . LYS A 1 181 ? -1.929 -5.005 24.942 1.00 42.78 181 LYS A CA 1
ATOM 1402 C C . LYS A 1 181 ? -1.418 -3.589 24.690 1.00 42.78 181 LYS A C 1
ATOM 1404 O O . LYS A 1 181 ? -1.889 -3.002 23.688 1.00 42.78 181 LYS A O 1
#